Protein AF-R9MD84-F1 (afdb_monomer)

Solvent-accessible surface area (backbone atoms only — not comparable to full-atom values): 9923 Å² total; per-residue (Å²): 126,71,64,67,55,59,48,50,51,51,50,48,53,53,50,53,51,51,53,46,53,48,71,74,56,35,71,58,65,74,71,71,51,97,77,68,51,71,67,58,53,52,51,54,51,50,52,52,51,52,54,47,52,50,52,53,51,50,31,55,54,52,56,69,69,53,50,73,67,57,52,51,48,62,76,37,67,91,47,81,56,63,46,37,44,45,67,67,48,58,75,68,49,83,80,53,94,89,56,54,63,68,54,52,53,65,78,41,41,67,60,62,73,70,53,53,87,51,75,65,59,26,26,52,50,36,26,52,56,43,49,53,55,45,65,77,46,42,84,42,63,70,51,40,47,52,58,48,50,52,54,51,52,50,52,45,54,53,40,51,51,40,51,52,52,51,49,56,54,64,75,74,109

Mean predicted aligned error: 7.82 Å

Structure (mmCIF, N/CA/C/O backbone):
data_AF-R9MD84-F1
#
_entry.id   AF-R9MD84-F1
#
loop_
_atom_site.group_PDB
_atom_site.id
_atom_site.type_symbol
_atom_site.label_atom_id
_atom_site.label_alt_id
_atom_site.label_comp_id
_atom_site.label_asym_id
_atom_site.label_entity_id
_atom_site.label_seq_id
_atom_site.pdbx_PDB_ins_code
_atom_site.Cartn_x
_atom_site.Cartn_y
_atom_site.Cartn_z
_atom_site.occupancy
_atom_site.B_iso_or_equiv
_atom_site.auth_seq_id
_atom_site.auth_comp_id
_atom_site.auth_asym_id
_atom_site.auth_atom_id
_atom_site.pdbx_PDB_model_num
ATOM 1 N N . MET A 1 1 ? 4.714 -20.394 -0.372 1.00 41.47 1 MET A N 1
ATOM 2 C CA . MET A 1 1 ? 3.640 -19.440 -0.750 1.00 41.47 1 MET A CA 1
ATOM 3 C C . MET A 1 1 ? 4.046 -17.953 -0.767 1.00 41.47 1 MET A C 1
ATOM 5 O O . MET A 1 1 ? 3.239 -17.151 -1.209 1.00 41.47 1 MET A O 1
ATOM 9 N N . LYS A 1 2 ? 5.277 -17.561 -0.378 1.00 40.03 2 LYS A N 1
ATOM 10 C CA . LYS A 1 2 ? 5.820 -16.193 -0.585 1.00 40.03 2 LYS A CA 1
ATOM 11 C C . LYS A 1 2 ? 6.049 -15.865 -2.082 1.00 40.03 2 LYS A C 1
ATOM 13 O O . LYS A 1 2 ? 5.811 -14.746 -2.510 1.00 40.03 2 LYS A O 1
ATOM 18 N N . ASN A 1 3 ? 6.360 -16.894 -2.881 1.00 47.91 3 ASN A N 1
ATOM 19 C CA . ASN A 1 3 ? 6.707 -16.785 -4.306 1.00 47.91 3 ASN A CA 1
ATOM 20 C C . ASN A 1 3 ? 5.630 -16.190 -5.224 1.00 47.91 3 ASN A C 1
ATOM 22 O O . ASN A 1 3 ? 5.983 -15.535 -6.195 1.00 47.91 3 ASN A O 1
ATOM 26 N N . TYR A 1 4 ? 4.337 -16.410 -4.963 1.00 49.12 4 TYR A N 1
ATOM 27 C CA . TYR A 1 4 ? 3.297 -15.945 -5.892 1.00 49.12 4 TYR A CA 1
ATOM 28 C C . TYR A 1 4 ? 3.196 -14.407 -5.930 1.00 49.12 4 TYR A C 1
ATOM 30 O O . TYR A 1 4 ? 2.980 -13.829 -6.985 1.00 49.12 4 TYR A O 1
ATOM 38 N N . ARG A 1 5 ? 3.465 -13.731 -4.808 1.00 62.41 5 ARG A N 1
ATOM 39 C CA . ARG A 1 5 ? 3.359 -12.266 -4.678 1.00 62.41 5 ARG A CA 1
ATOM 40 C C . ARG A 1 5 ? 4.610 -11.507 -5.082 1.00 62.41 5 ARG A C 1
ATOM 42 O O . ARG A 1 5 ? 4.504 -10.418 -5.635 1.00 62.41 5 ARG A O 1
ATOM 49 N N . ASP A 1 6 ? 5.782 -12.107 -4.882 1.00 69.69 6 ASP A N 1
ATOM 50 C CA . ASP A 1 6 ? 7.010 -11.594 -5.492 1.00 69.69 6 ASP A CA 1
ATOM 51 C C . ASP A 1 6 ? 6.863 -11.588 -7.020 1.00 69.69 6 ASP A C 1
ATOM 53 O O . ASP A 1 6 ? 7.307 -10.656 -7.682 1.00 69.69 6 ASP A O 1
ATOM 57 N N . ASN A 1 7 ? 6.180 -12.588 -7.585 1.00 81.56 7 ASN A N 1
ATOM 58 C CA . ASN A 1 7 ? 5.887 -12.622 -9.014 1.00 81.56 7 ASN A CA 1
ATOM 59 C C . ASN A 1 7 ? 4.899 -11.529 -9.436 1.00 81.56 7 ASN A C 1
ATOM 61 O O . ASN A 1 7 ? 5.101 -10.940 -10.493 1.00 81.56 7 ASN A O 1
ATOM 65 N N . GLU A 1 8 ? 3.878 -11.214 -8.633 1.00 83.94 8 GLU A N 1
ATOM 66 C CA . GLU A 1 8 ? 2.950 -10.107 -8.918 1.00 83.94 8 GLU A CA 1
ATOM 67 C C . GLU A 1 8 ? 3.673 -8.756 -8.940 1.00 83.94 8 GLU A C 1
ATOM 69 O O . GLU A 1 8 ? 3.523 -8.002 -9.900 1.00 83.94 8 GLU A O 1
ATOM 74 N N . LEU A 1 9 ? 4.519 -8.477 -7.941 1.00 84.31 9 LEU A N 1
ATOM 75 C CA . LEU A 1 9 ? 5.294 -7.235 -7.896 1.00 84.31 9 LEU A CA 1
ATOM 76 C C . LEU A 1 9 ? 6.269 -7.137 -9.077 1.00 84.31 9 LEU A C 1
ATOM 78 O O . LEU A 1 9 ? 6.330 -6.109 -9.747 1.00 84.31 9 LEU A O 1
ATOM 82 N N . LYS A 1 10 ? 6.993 -8.221 -9.385 1.00 86.94 10 LYS A N 1
ATOM 83 C CA . LYS A 1 10 ? 7.886 -8.277 -10.554 1.00 86.94 10 LYS A CA 1
ATOM 84 C C . LYS A 1 10 ? 7.125 -8.061 -11.859 1.00 86.94 10 LYS A C 1
ATOM 86 O O . LYS A 1 10 ? 7.567 -7.274 -12.691 1.00 86.94 10 LYS A O 1
ATOM 91 N N . SER A 1 11 ? 5.977 -8.718 -12.019 1.00 86.81 11 SER A N 1
ATOM 92 C CA . SER A 1 11 ? 5.128 -8.586 -13.209 1.00 86.81 11 SER A CA 1
ATOM 93 C C . SER A 1 11 ? 4.599 -7.162 -13.356 1.00 86.81 11 SER A C 1
ATOM 95 O O . SER A 1 11 ? 4.613 -6.624 -14.459 1.00 86.81 11 SER A O 1
ATOM 97 N N . TYR A 1 12 ? 4.208 -6.521 -12.250 1.00 89.56 12 TYR A N 1
ATOM 98 C CA . TYR A 1 12 ? 3.805 -5.116 -12.233 1.00 89.56 12 TYR A CA 1
ATOM 99 C C . TYR A 1 12 ? 4.939 -4.190 -12.688 1.00 89.56 12 TYR A C 1
ATOM 101 O O . TYR A 1 12 ? 4.728 -3.364 -13.573 1.00 89.56 12 TYR A O 1
ATOM 109 N N . VAL A 1 13 ? 6.148 -4.345 -12.132 1.00 86.19 13 VAL A N 1
ATOM 110 C CA . VAL A 1 13 ? 7.308 -3.516 -12.505 1.00 86.19 13 VAL A CA 1
ATOM 111 C C . VAL A 1 13 ? 7.650 -3.698 -13.987 1.00 86.19 13 VAL A C 1
ATOM 113 O O . VAL A 1 13 ? 7.835 -2.709 -14.690 1.00 86.19 13 VAL A O 1
ATOM 116 N N . ILE A 1 14 ? 7.666 -4.938 -14.490 1.00 87.12 14 ILE A N 1
ATOM 117 C CA . ILE A 1 14 ? 7.896 -5.225 -15.916 1.00 87.12 14 ILE A CA 1
ATOM 118 C C . ILE A 1 14 ? 6.819 -4.563 -16.784 1.00 87.12 14 ILE A C 1
ATOM 120 O O . ILE A 1 14 ? 7.148 -3.879 -17.751 1.00 87.12 14 ILE A O 1
ATOM 124 N N . ALA A 1 15 ? 5.541 -4.718 -16.432 1.00 86.31 15 ALA A N 1
ATOM 125 C CA . ALA A 1 15 ? 4.437 -4.120 -17.178 1.00 86.31 15 ALA A CA 1
ATOM 126 C C . ALA A 1 15 ? 4.514 -2.585 -17.194 1.00 86.31 15 ALA A C 1
ATOM 128 O O . ALA A 1 15 ? 4.308 -1.974 -18.238 1.00 86.31 15 ALA A O 1
ATOM 129 N N . ALA A 1 16 ? 4.858 -1.959 -16.067 1.00 85.31 16 ALA A N 1
ATOM 130 C CA . ALA A 1 16 ? 5.021 -0.511 -15.969 1.00 85.31 16 ALA A CA 1
ATOM 131 C C . ALA A 1 16 ? 6.181 0.004 -16.838 1.00 85.31 16 ALA A C 1
ATOM 133 O O . ALA A 1 16 ? 6.035 1.019 -17.518 1.00 85.31 16 ALA A O 1
ATOM 134 N N . ILE A 1 17 ? 7.301 -0.723 -16.871 1.00 82.06 17 ILE A N 1
ATOM 135 C CA . ILE A 1 17 ? 8.436 -0.421 -17.750 1.00 82.06 17 ILE A CA 1
ATOM 136 C C . ILE A 1 17 ? 8.026 -0.550 -19.227 1.00 82.06 17 ILE A C 1
ATOM 138 O O . ILE A 1 17 ? 8.314 0.339 -20.021 1.00 82.06 17 ILE A O 1
ATOM 142 N N . LEU A 1 18 ? 7.302 -1.608 -19.607 1.00 80.94 18 LEU A N 1
ATOM 143 C CA . LEU A 1 18 ? 6.823 -1.791 -20.985 1.00 80.94 18 LEU A CA 1
ATOM 144 C C . LEU A 1 18 ? 5.837 -0.696 -21.413 1.00 80.94 18 LEU A C 1
ATOM 146 O O . LEU A 1 18 ? 5.972 -0.135 -22.500 1.00 80.94 18 LEU A O 1
ATOM 150 N N . MET A 1 19 ? 4.875 -0.363 -20.549 1.00 80.31 19 MET A N 1
ATOM 151 C CA . MET A 1 19 ? 3.935 0.738 -20.774 1.00 80.31 19 MET A CA 1
ATOM 152 C C . MET A 1 19 ? 4.673 2.052 -21.014 1.00 80.31 19 MET A C 1
ATOM 154 O O . MET A 1 19 ? 4.332 2.786 -21.940 1.00 80.31 19 MET A O 1
ATOM 158 N N . TYR A 1 20 ? 5.720 2.315 -20.230 1.00 74.50 20 TYR A N 1
ATOM 159 C CA . TYR A 1 20 ? 6.576 3.473 -20.423 1.00 74.50 20 TYR A CA 1
ATOM 160 C C . TYR A 1 20 ? 7.179 3.519 -21.835 1.00 74.50 20 TYR A C 1
ATOM 162 O O . TYR A 1 20 ? 6.992 4.517 -22.531 1.00 74.50 20 TYR A O 1
ATOM 170 N N . PHE A 1 21 ? 7.820 2.439 -22.296 1.00 71.06 21 PHE A N 1
ATOM 171 C CA . PHE A 1 21 ? 8.421 2.392 -23.637 1.00 71.06 21 PHE A CA 1
ATOM 172 C C . PHE A 1 21 ? 7.418 2.652 -24.757 1.00 71.06 21 PHE A C 1
ATOM 174 O O . PHE A 1 21 ? 7.724 3.374 -25.706 1.00 71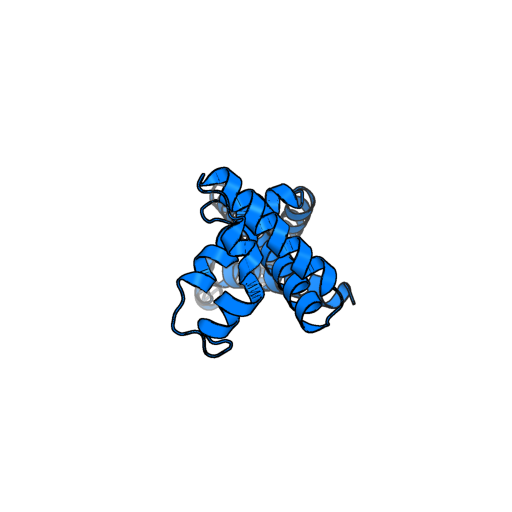.06 21 PHE A O 1
ATOM 181 N N . ILE A 1 22 ? 6.214 2.094 -24.631 1.00 72.25 22 ILE A N 1
ATOM 182 C CA . ILE A 1 22 ? 5.130 2.321 -25.589 1.00 72.25 22 ILE A CA 1
ATOM 183 C C . ILE A 1 22 ? 4.748 3.808 -25.620 1.00 72.25 22 ILE A C 1
ATOM 185 O O . ILE A 1 22 ? 4.537 4.360 -26.699 1.00 72.25 22 ILE A O 1
ATOM 189 N N . THR A 1 23 ? 4.681 4.468 -24.459 1.00 69.25 23 THR A N 1
ATOM 190 C CA . THR A 1 23 ? 4.271 5.878 -24.361 1.00 69.25 23 THR A CA 1
ATOM 191 C C . THR A 1 23 ? 5.333 6.892 -24.789 1.00 69.25 23 THR A C 1
ATOM 193 O O . THR A 1 23 ? 4.958 7.942 -25.302 1.00 69.25 23 THR A O 1
ATOM 196 N N . THR A 1 24 ? 6.630 6.621 -24.604 1.00 66.94 24 THR A N 1
ATOM 197 C CA . THR A 1 24 ? 7.700 7.582 -24.939 1.00 66.94 24 THR A CA 1
ATOM 198 C C . THR A 1 24 ? 8.185 7.489 -26.370 1.00 66.94 24 THR A C 1
ATOM 200 O O . THR A 1 24 ? 8.337 8.516 -27.025 1.00 66.94 24 THR A O 1
ATOM 203 N N . ASN A 1 25 ? 8.409 6.278 -26.874 1.00 60.97 25 ASN A N 1
ATOM 204 C CA . ASN A 1 25 ? 8.899 6.094 -28.239 1.00 60.97 25 ASN A CA 1
ATOM 205 C C . ASN A 1 25 ? 7.758 6.036 -29.262 1.00 60.97 25 ASN A C 1
ATOM 207 O O . ASN A 1 25 ? 7.995 6.235 -30.453 1.00 60.97 25 ASN A O 1
ATOM 211 N N . GLY A 1 26 ? 6.525 5.790 -28.799 1.00 53.81 26 GLY A N 1
ATOM 212 C CA . GLY A 1 26 ? 5.372 5.526 -29.646 1.00 53.81 26 GLY A CA 1
ATOM 213 C C . GLY A 1 26 ? 5.554 4.238 -30.453 1.00 53.81 26 GLY A C 1
ATOM 214 O O . GLY A 1 26 ? 6.614 3.952 -31.005 1.00 53.81 26 GLY A O 1
ATOM 215 N N . ILE A 1 27 ? 4.486 3.463 -30.625 1.00 53.41 27 ILE A N 1
ATOM 216 C CA . ILE A 1 27 ? 4.491 2.372 -31.618 1.00 53.41 27 ILE A CA 1
ATOM 217 C C . ILE A 1 27 ? 4.812 2.942 -33.023 1.00 53.41 27 ILE A C 1
ATOM 219 O O . ILE A 1 27 ? 5.459 2.297 -33.844 1.00 53.41 27 ILE A O 1
ATOM 223 N N . SER A 1 28 ? 4.453 4.208 -33.262 1.00 52.09 28 SER A N 1
ATOM 224 C CA . SER A 1 28 ? 4.727 4.967 -34.484 1.00 52.09 28 SER A CA 1
ATOM 225 C C . SER A 1 28 ? 6.204 5.289 -34.737 1.00 52.09 28 SER A C 1
ATOM 227 O O . SER A 1 28 ? 6.582 5.397 -35.896 1.00 52.09 28 SER A O 1
ATOM 229 N N . GLY A 1 29 ? 7.057 5.430 -33.712 1.00 54.78 29 GLY A N 1
ATOM 230 C CA . GLY A 1 29 ? 8.493 5.699 -33.906 1.00 54.78 29 GLY A CA 1
ATOM 231 C C . GLY A 1 29 ? 9.266 4.495 -34.459 1.00 54.78 29 GLY A C 1
ATOM 232 O O . GLY A 1 29 ? 10.302 4.661 -35.105 1.00 54.78 29 GLY A O 1
ATOM 233 N N . ILE A 1 30 ? 8.726 3.292 -34.236 1.00 54.69 30 ILE A N 1
ATOM 234 C CA . ILE A 1 30 ? 9.234 2.018 -34.757 1.00 54.69 30 ILE A CA 1
ATOM 235 C C . ILE A 1 30 ? 8.641 1.714 -36.143 1.00 54.69 30 ILE A C 1
ATOM 237 O O . ILE A 1 30 ? 9.333 1.156 -36.987 1.00 54.69 30 ILE A O 1
ATOM 241 N N . LEU A 1 31 ? 7.376 2.083 -36.388 1.00 54.34 31 LEU A N 1
ATOM 242 C CA . LEU A 1 31 ? 6.653 1.740 -37.621 1.00 54.34 31 LEU A CA 1
ATOM 243 C C . LEU A 1 31 ? 6.773 2.773 -38.759 1.00 54.34 31 LEU A C 1
ATOM 245 O O . LEU A 1 31 ? 6.602 2.389 -39.908 1.00 54.34 31 LEU A O 1
ATOM 249 N N . ASN A 1 32 ? 7.074 4.048 -38.476 1.00 54.72 32 ASN A N 1
ATOM 250 C CA . ASN A 1 32 ? 7.085 5.132 -39.481 1.00 54.72 32 ASN A CA 1
ATOM 251 C C . ASN A 1 32 ? 8.490 5.539 -39.959 1.00 54.72 32 ASN A C 1
ATOM 253 O O . ASN A 1 32 ? 8.725 6.705 -40.280 1.00 54.72 32 ASN A O 1
ATOM 257 N N . LYS A 1 33 ? 9.457 4.623 -39.970 1.00 57.72 33 LYS A N 1
ATOM 258 C CA . LYS A 1 33 ? 10.753 4.878 -40.608 1.00 57.72 33 LYS A CA 1
ATOM 259 C C . LYS A 1 33 ? 10.840 3.985 -41.839 1.00 57.72 33 LYS A C 1
ATOM 261 O O . LYS A 1 33 ? 11.151 2.803 -41.724 1.00 57.72 33 LYS A O 1
ATOM 266 N N . ASP A 1 34 ? 10.588 4.578 -42.998 1.00 59.41 34 ASP A N 1
ATOM 267 C CA . ASP A 1 34 ? 10.612 3.889 -44.293 1.00 59.41 34 ASP A CA 1
ATOM 268 C C . ASP A 1 34 ? 12.010 3.335 -44.671 1.00 59.41 34 ASP A C 1
ATOM 270 O O . ASP A 1 34 ? 12.110 2.542 -45.598 1.00 59.41 34 ASP A O 1
ATOM 274 N N . ASP A 1 35 ? 13.069 3.658 -43.905 1.00 59.44 35 ASP A N 1
ATOM 275 C CA . ASP A 1 35 ? 14.462 3.224 -44.124 1.00 59.44 35 ASP A CA 1
ATOM 276 C C . ASP A 1 35 ? 15.206 2.829 -42.818 1.00 59.44 35 ASP A C 1
ATOM 278 O O . ASP A 1 35 ? 16.322 3.286 -42.544 1.00 59.44 35 ASP A O 1
ATOM 282 N N . ILE A 1 36 ? 14.627 1.989 -41.944 1.00 61.53 36 ILE A N 1
ATOM 283 C CA . ILE A 1 36 ? 15.414 1.442 -40.815 1.00 61.53 36 ILE A CA 1
ATOM 284 C C . ILE A 1 36 ? 16.355 0.344 -41.320 1.00 61.53 36 ILE A C 1
ATOM 286 O O . ILE A 1 36 ? 15.917 -0.746 -41.690 1.00 61.53 36 ILE A O 1
ATOM 290 N N . SER A 1 37 ? 17.670 0.575 -41.246 1.00 75.25 37 SER A N 1
ATOM 291 C CA . SER A 1 37 ? 18.630 -0.525 -41.355 1.00 75.25 37 SER A CA 1
ATOM 292 C C . SER A 1 37 ? 18.389 -1.515 -40.209 1.00 75.25 37 SER A C 1
ATOM 294 O O . SER A 1 37 ? 18.274 -1.116 -39.051 1.00 75.25 37 SER A O 1
ATOM 296 N N . ILE A 1 38 ? 18.335 -2.819 -40.502 1.00 76.31 38 ILE A N 1
ATOM 297 C CA . ILE A 1 38 ? 18.126 -3.883 -39.495 1.00 76.31 38 ILE A CA 1
ATOM 298 C C . ILE A 1 38 ? 19.061 -3.699 -38.286 1.00 76.31 38 ILE A C 1
ATOM 300 O O . ILE A 1 38 ? 18.677 -3.937 -37.144 1.00 76.31 38 ILE A O 1
ATOM 304 N N . LEU A 1 39 ? 20.277 -3.211 -38.536 1.00 76.06 39 LEU A N 1
ATOM 305 C CA . LEU A 1 39 ? 21.271 -2.901 -37.518 1.00 76.06 39 LEU A CA 1
ATOM 306 C C . LEU A 1 39 ? 20.826 -1.773 -36.570 1.00 76.06 39 LEU A C 1
ATOM 308 O O . LEU A 1 39 ? 20.954 -1.931 -35.359 1.00 76.06 39 LEU A O 1
ATOM 312 N N . GLN A 1 40 ? 20.256 -0.678 -37.082 1.00 74.94 40 GLN A N 1
ATOM 313 C CA . GLN A 1 40 ? 19.723 0.403 -36.245 1.00 74.94 40 GLN A CA 1
ATOM 314 C C . GLN A 1 40 ? 18.543 -0.076 -35.392 1.00 74.94 40 GLN A C 1
ATOM 316 O O . GLN A 1 40 ? 18.477 0.245 -34.210 1.00 74.94 40 GLN A O 1
ATOM 321 N N . PHE A 1 41 ? 17.657 -0.902 -35.956 1.00 73.50 41 PHE A N 1
ATOM 322 C CA . PHE A 1 41 ? 16.556 -1.501 -35.197 1.00 73.50 41 PHE A CA 1
ATOM 323 C C . PHE A 1 41 ? 17.061 -2.370 -34.034 1.00 73.50 41 PHE A C 1
ATOM 325 O O . PHE A 1 41 ? 16.563 -2.267 -32.913 1.00 73.50 41 PHE A O 1
ATOM 332 N N . VAL A 1 42 ? 18.075 -3.208 -34.279 1.00 76.69 42 VAL A N 1
ATOM 333 C CA . VAL A 1 42 ? 18.686 -4.052 -33.240 1.00 76.69 42 VAL A CA 1
ATOM 334 C C . VAL A 1 42 ? 19.346 -3.204 -32.150 1.00 76.69 42 VAL A C 1
ATOM 336 O O . VAL A 1 42 ? 19.195 -3.518 -30.970 1.00 76.69 42 VAL A O 1
ATOM 339 N N . ILE A 1 43 ? 20.039 -2.121 -32.514 1.00 77.12 43 ILE A N 1
ATOM 340 C CA . ILE A 1 43 ? 20.640 -1.189 -31.546 1.00 77.12 43 ILE A CA 1
ATOM 341 C C . ILE A 1 43 ? 19.561 -0.527 -30.684 1.00 77.12 43 ILE A C 1
ATOM 343 O O . ILE A 1 43 ? 19.690 -0.502 -29.459 1.00 77.12 43 ILE A O 1
ATOM 347 N N . ASP A 1 44 ? 18.484 -0.039 -31.298 1.00 75.06 44 ASP A N 1
ATOM 348 C CA . ASP A 1 44 ? 17.378 0.598 -30.581 1.00 75.06 44 ASP A CA 1
ATOM 349 C C . ASP A 1 44 ? 16.722 -0.393 -29.598 1.00 75.06 44 ASP A C 1
ATOM 351 O O . ASP A 1 44 ? 16.476 -0.055 -28.437 1.00 75.06 44 ASP A O 1
ATOM 355 N N . LEU A 1 45 ? 16.529 -1.652 -30.011 1.00 75.75 45 LEU A N 1
ATOM 356 C CA . LEU A 1 45 ? 16.000 -2.716 -29.154 1.00 75.75 45 LEU A CA 1
ATOM 357 C C . LEU A 1 45 ? 16.934 -3.045 -27.976 1.00 75.75 45 LEU A C 1
ATOM 359 O O . LEU A 1 45 ? 16.467 -3.221 -26.848 1.00 75.75 45 LEU A O 1
ATOM 363 N N . LEU A 1 46 ? 18.248 -3.108 -28.211 1.00 78.25 46 LEU A N 1
ATOM 364 C CA . LEU A 1 46 ? 19.238 -3.340 -27.155 1.00 78.25 46 LEU A CA 1
ATOM 365 C C . LEU A 1 46 ? 19.260 -2.190 -26.145 1.00 78.25 46 LEU A C 1
ATOM 367 O O . LEU A 1 46 ? 19.281 -2.442 -24.941 1.00 78.25 46 LEU A O 1
ATOM 371 N N . ASN A 1 47 ? 19.188 -0.942 -26.609 1.00 77.44 47 ASN A N 1
ATOM 372 C CA . ASN A 1 47 ? 19.128 0.229 -25.734 1.00 77.44 47 ASN A CA 1
ATOM 373 C C . ASN A 1 47 ? 17.882 0.198 -24.842 1.00 77.44 47 ASN A C 1
ATOM 375 O O . ASN A 1 47 ? 17.982 0.397 -23.630 1.00 77.44 47 ASN A O 1
ATOM 379 N N . VAL A 1 48 ? 16.721 -0.132 -25.416 1.00 77.12 48 VAL A N 1
ATOM 380 C CA . VAL A 1 48 ? 15.473 -0.331 -24.664 1.00 77.12 48 VAL A CA 1
ATOM 381 C C . VAL A 1 48 ? 15.639 -1.419 -23.603 1.00 77.12 48 VAL A C 1
ATOM 383 O O . VAL A 1 48 ? 15.282 -1.205 -22.443 1.00 77.12 48 VAL A O 1
ATOM 386 N N . ALA A 1 49 ? 16.214 -2.569 -23.961 1.00 81.19 49 ALA A N 1
ATOM 387 C CA . ALA A 1 49 ? 16.421 -3.676 -23.032 1.00 81.19 49 ALA A CA 1
ATOM 388 C C . ALA A 1 49 ? 17.365 -3.300 -21.876 1.00 81.19 49 ALA A C 1
ATOM 390 O O . ALA A 1 49 ? 17.062 -3.586 -20.714 1.00 81.19 49 ALA A O 1
ATOM 391 N N . ILE A 1 50 ? 18.471 -2.609 -22.171 1.00 83.69 50 ILE A N 1
ATOM 392 C CA . ILE A 1 50 ? 19.436 -2.152 -21.164 1.00 83.69 50 ILE A CA 1
ATOM 393 C C . ILE A 1 50 ? 18.755 -1.184 -20.196 1.00 83.69 50 ILE A C 1
ATOM 395 O O . ILE A 1 50 ? 18.741 -1.452 -18.995 1.00 83.69 50 ILE A O 1
ATOM 399 N N . ILE A 1 51 ? 18.106 -0.130 -20.704 1.00 80.50 51 ILE A N 1
ATOM 400 C CA . ILE A 1 51 ? 17.408 0.865 -19.874 1.00 80.50 51 ILE A CA 1
ATOM 401 C C . ILE A 1 51 ? 16.323 0.191 -19.020 1.00 80.50 51 ILE A C 1
ATOM 403 O O . ILE A 1 51 ? 16.246 0.437 -17.815 1.00 80.50 51 ILE A O 1
ATOM 407 N N . SER A 1 52 ? 15.534 -0.717 -19.608 1.00 79.94 52 SER A N 1
ATOM 408 C CA . SER A 1 52 ? 14.515 -1.502 -18.892 1.00 79.94 52 SER A CA 1
ATOM 409 C C . SER A 1 52 ? 15.112 -2.264 -17.713 1.00 79.94 52 SER A C 1
ATOM 411 O O . SER A 1 52 ? 14.602 -2.206 -16.594 1.00 79.94 52 SER A O 1
ATOM 413 N N . SER A 1 53 ? 16.203 -2.990 -17.964 1.00 84.62 53 SER A N 1
ATOM 414 C CA . SER A 1 53 ? 16.855 -3.826 -16.959 1.00 84.62 53 SER A CA 1
ATOM 415 C C . SER A 1 53 ? 17.465 -2.995 -15.829 1.00 84.62 53 SER A C 1
ATOM 417 O O . SER A 1 53 ? 17.367 -3.382 -14.663 1.00 84.62 53 SER A O 1
ATOM 419 N N . SER A 1 54 ? 18.021 -1.822 -16.152 1.00 84.81 54 SER A N 1
ATOM 420 C CA . SER A 1 54 ? 18.556 -0.886 -15.168 1.00 84.81 54 SER A CA 1
ATOM 421 C C . SER A 1 54 ? 17.449 -0.328 -14.278 1.00 84.81 54 SER A C 1
ATOM 423 O O . SER A 1 54 ? 17.565 -0.426 -13.058 1.00 84.81 54 SER A O 1
ATOM 425 N N . ILE A 1 55 ? 16.348 0.173 -14.855 1.00 84.62 55 ILE A N 1
ATOM 426 C CA . ILE A 1 55 ? 15.196 0.674 -14.084 1.00 84.62 55 ILE A CA 1
ATOM 427 C C . ILE A 1 55 ? 14.665 -0.421 -13.160 1.00 84.62 55 ILE A C 1
ATOM 429 O O . ILE A 1 55 ? 14.460 -0.180 -11.972 1.00 84.62 55 ILE A O 1
ATOM 433 N N . TYR A 1 56 ? 14.488 -1.636 -13.683 1.00 88.12 56 TYR A N 1
ATOM 434 C CA . TYR A 1 56 ? 14.042 -2.778 -12.893 1.00 88.12 56 TYR A CA 1
ATOM 435 C C . TYR A 1 56 ? 14.969 -3.022 -11.692 1.00 88.12 56 TYR A C 1
ATOM 437 O O . TYR A 1 56 ? 14.500 -3.061 -10.555 1.00 88.12 56 TYR A O 1
ATOM 445 N N . ALA A 1 57 ? 16.284 -3.127 -11.910 1.00 88.81 57 ALA A N 1
ATOM 446 C CA . ALA A 1 57 ? 17.248 -3.348 -10.833 1.00 88.81 57 ALA A CA 1
ATOM 447 C C . ALA A 1 57 ? 17.211 -2.225 -9.781 1.00 88.81 57 ALA A C 1
ATOM 449 O O . ALA A 1 57 ? 17.156 -2.506 -8.582 1.00 88.81 57 ALA A O 1
ATOM 450 N N . PHE A 1 58 ? 17.168 -0.963 -10.217 1.00 88.69 58 PHE A N 1
ATOM 451 C CA . PHE A 1 58 ? 17.089 0.189 -9.319 1.00 88.69 58 PHE A CA 1
ATOM 452 C C . PHE A 1 58 ? 15.822 0.187 -8.467 1.00 88.69 58 PHE A C 1
ATOM 454 O O . PHE A 1 58 ? 15.899 0.447 -7.267 1.00 88.69 58 PHE A O 1
ATOM 461 N N . VAL A 1 59 ? 14.665 -0.141 -9.047 1.00 88.31 59 VAL A N 1
ATOM 462 C CA . VAL A 1 59 ? 13.392 -0.200 -8.313 1.00 88.31 59 VAL A CA 1
ATOM 463 C C . VAL A 1 59 ? 13.467 -1.201 -7.159 1.00 88.31 59 VAL A C 1
ATOM 465 O O . VAL A 1 59 ? 13.051 -0.860 -6.053 1.00 88.31 59 VAL A O 1
ATOM 468 N N . PHE A 1 60 ? 14.044 -2.388 -7.375 1.00 86.06 60 PHE A N 1
ATOM 469 C CA . PHE A 1 60 ? 14.185 -3.408 -6.326 1.00 86.06 60 PHE A CA 1
ATOM 470 C C . PHE A 1 60 ? 15.225 -3.048 -5.261 1.00 86.06 60 PHE A C 1
ATOM 472 O O . PHE A 1 60 ? 15.013 -3.324 -4.076 1.00 86.06 60 PHE A O 1
ATOM 479 N N . VAL A 1 61 ? 16.333 -2.417 -5.656 1.00 89.00 61 VAL A N 1
ATOM 480 C CA . VAL A 1 61 ? 17.334 -1.919 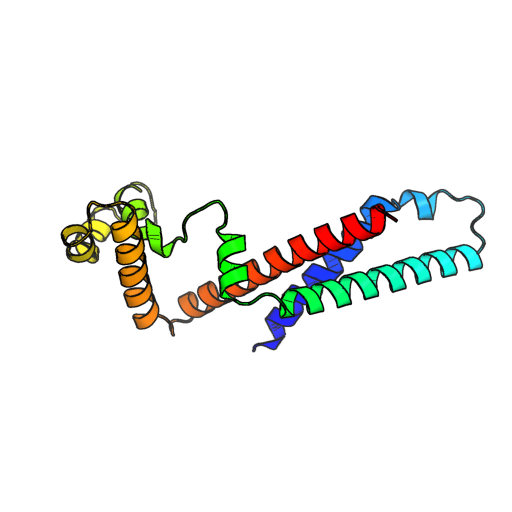-4.702 1.00 89.00 61 VAL A CA 1
ATOM 481 C C . VAL A 1 61 ? 16.713 -0.848 -3.809 1.00 89.00 61 VAL A C 1
ATOM 483 O O . VAL A 1 61 ? 16.795 -0.958 -2.588 1.00 89.00 61 VAL A O 1
ATOM 486 N N . LEU A 1 62 ? 16.031 0.140 -4.394 1.00 86.62 62 LEU A N 1
ATOM 487 C CA . LEU A 1 62 ? 15.347 1.187 -3.637 1.00 86.62 62 LEU A CA 1
ATOM 488 C C . LEU A 1 62 ? 14.252 0.608 -2.737 1.00 86.62 62 LEU A C 1
ATOM 490 O O . LEU A 1 62 ? 14.195 0.952 -1.560 1.00 86.62 62 LEU A O 1
ATOM 494 N N . ASP A 1 63 ? 13.434 -0.321 -3.242 1.00 85.06 63 ASP A N 1
ATOM 495 C CA . ASP A 1 63 ? 12.399 -0.983 -2.440 1.00 85.06 63 ASP A CA 1
ATOM 496 C C . ASP A 1 63 ? 12.968 -1.667 -1.184 1.00 85.06 63 ASP A C 1
ATOM 498 O O . ASP A 1 63 ? 12.358 -1.612 -0.113 1.00 85.06 63 ASP A O 1
ATOM 502 N N . SER A 1 64 ? 14.171 -2.237 -1.300 1.00 85.12 64 SER A N 1
ATOM 503 C CA . SER A 1 64 ? 14.888 -2.891 -0.199 1.00 85.12 64 SER A CA 1
ATOM 504 C C . SER A 1 64 ? 15.476 -1.905 0.818 1.00 85.12 64 SER A C 1
ATOM 506 O O . SER A 1 64 ? 15.644 -2.261 1.983 1.00 85.12 64 SER A O 1
ATOM 508 N N . VAL A 1 65 ? 15.781 -0.670 0.405 1.00 88.25 65 VAL A N 1
ATOM 509 C CA . VAL A 1 65 ? 16.280 0.395 1.295 1.00 88.25 65 VAL A CA 1
ATOM 510 C C . VAL A 1 65 ? 15.164 0.927 2.198 1.00 88.25 65 VAL A C 1
ATOM 512 O O . VAL A 1 65 ? 15.413 1.308 3.343 1.00 88.25 65 VAL A O 1
ATOM 515 N N . TYR A 1 66 ? 13.918 0.941 1.720 1.00 85.88 66 TYR A N 1
ATOM 516 C CA . TYR A 1 66 ? 12.801 1.454 2.505 1.00 85.88 66 TYR A CA 1
ATOM 517 C C . TYR A 1 66 ? 12.377 0.486 3.618 1.00 85.88 66 TYR A C 1
ATOM 519 O O . TYR A 1 66 ? 11.810 -0.583 3.378 1.00 85.88 66 TYR A O 1
ATOM 527 N N . GLY A 1 67 ? 12.555 0.913 4.871 1.00 88.31 67 GLY A N 1
ATOM 528 C CA . GLY A 1 67 ? 12.002 0.218 6.033 1.00 88.31 67 GLY A CA 1
ATOM 529 C C . GLY A 1 67 ? 10.467 0.171 6.017 1.00 88.31 67 GLY A C 1
ATOM 530 O O . GLY A 1 67 ? 9.802 1.058 5.479 1.00 88.31 67 GLY A O 1
ATOM 531 N N . SER A 1 68 ? 9.882 -0.850 6.653 1.00 87.06 68 SER A N 1
ATOM 532 C CA . SER A 1 68 ? 8.421 -1.058 6.651 1.00 87.06 68 SER A CA 1
ATOM 533 C C . SER A 1 68 ? 7.624 0.129 7.208 1.00 87.06 68 SER A C 1
ATOM 535 O O . SER A 1 68 ? 6.554 0.430 6.677 1.00 87.06 68 SER A O 1
ATOM 537 N N . ASP A 1 69 ? 8.142 0.818 8.228 1.00 89.19 69 ASP A N 1
ATOM 538 C CA . ASP A 1 69 ? 7.488 1.993 8.821 1.00 89.19 69 ASP A CA 1
ATOM 539 C C . ASP A 1 69 ? 7.522 3.213 7.901 1.00 89.19 69 ASP A C 1
ATOM 541 O O . ASP A 1 69 ? 6.539 3.953 7.809 1.00 89.19 69 ASP A O 1
ATOM 545 N N . LEU A 1 70 ? 8.623 3.398 7.168 1.00 90.69 70 LEU A N 1
ATOM 546 C CA . LEU A 1 70 ? 8.737 4.461 6.177 1.00 90.69 70 LEU A CA 1
ATOM 547 C C . LEU A 1 70 ? 7.763 4.204 5.025 1.00 90.69 70 LEU A C 1
ATOM 549 O O . LEU A 1 70 ? 7.003 5.099 4.663 1.00 90.69 70 LEU A O 1
ATOM 553 N N . LYS A 1 71 ? 7.697 2.964 4.517 1.00 91.69 71 LYS A N 1
ATOM 554 C CA . LYS A 1 71 ? 6.714 2.583 3.490 1.00 91.69 71 LYS A CA 1
ATOM 555 C C . LYS A 1 71 ? 5.277 2.844 3.955 1.00 91.69 71 LYS A C 1
ATOM 557 O O . LYS A 1 71 ? 4.472 3.375 3.195 1.00 91.69 71 LYS A O 1
ATOM 562 N N . ARG A 1 72 ? 4.949 2.495 5.207 1.00 90.88 72 ARG A N 1
ATOM 563 C CA . ARG A 1 72 ? 3.619 2.747 5.790 1.00 90.88 72 ARG A CA 1
ATOM 564 C C . ARG A 1 72 ? 3.322 4.244 5.881 1.00 90.88 72 ARG A C 1
ATOM 566 O O . ARG A 1 72 ? 2.250 4.667 5.464 1.00 90.88 72 ARG A O 1
ATOM 573 N N . THR A 1 73 ? 4.280 5.033 6.362 1.00 90.75 73 THR A N 1
ATOM 574 C CA . THR A 1 73 ? 4.158 6.496 6.453 1.00 90.75 73 THR A CA 1
ATOM 575 C C . THR A 1 73 ? 3.931 7.131 5.082 1.00 90.75 73 THR A C 1
ATOM 577 O O . THR A 1 73 ? 3.093 8.014 4.961 1.00 90.75 73 THR A O 1
ATOM 580 N N . LEU A 1 74 ? 4.623 6.660 4.038 1.00 92.00 74 LEU A N 1
ATOM 581 C CA . LEU A 1 74 ? 4.442 7.165 2.674 1.00 92.00 74 LEU A CA 1
ATOM 582 C C . LEU A 1 74 ? 3.053 6.850 2.105 1.00 92.00 74 LEU A C 1
ATOM 584 O O . LEU A 1 74 ? 2.432 7.730 1.514 1.00 92.00 74 LEU A O 1
ATOM 588 N N . VAL A 1 75 ? 2.545 5.628 2.303 1.00 93.50 75 VAL A N 1
ATOM 589 C CA . VAL A 1 75 ? 1.191 5.250 1.849 1.00 93.50 75 VAL A CA 1
ATOM 590 C C . VAL A 1 75 ? 0.117 6.110 2.515 1.00 93.50 75 VAL A C 1
ATOM 592 O O . VAL A 1 75 ? -0.856 6.493 1.873 1.00 93.50 75 VAL A O 1
ATOM 595 N N . PHE A 1 76 ? 0.307 6.444 3.790 1.00 93.62 76 PHE A N 1
ATOM 596 C CA . PHE A 1 76 ? -0.635 7.229 4.586 1.00 93.62 76 PHE A CA 1
ATOM 597 C C . PHE A 1 76 ? -0.185 8.685 4.784 1.00 93.62 76 PHE A C 1
ATOM 599 O O . PHE A 1 76 ? -0.567 9.330 5.754 1.00 93.62 76 PHE A O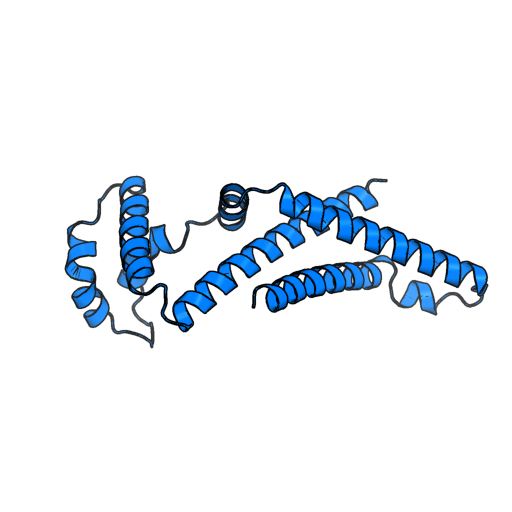 1
ATOM 606 N N . LEU A 1 77 ? 0.609 9.240 3.862 1.00 92.12 77 LEU A N 1
ATOM 607 C CA . LEU A 1 77 ? 1.189 10.579 4.026 1.00 92.12 77 LEU A CA 1
ATOM 608 C C . LEU A 1 77 ? 0.124 11.680 4.181 1.00 92.12 77 LEU A C 1
ATOM 610 O O . LEU A 1 77 ? 0.319 12.636 4.929 1.00 92.12 77 LEU A O 1
ATOM 614 N N . PHE A 1 78 ? -1.007 11.537 3.487 1.00 89.75 78 PHE A N 1
ATOM 615 C CA . PHE A 1 78 ? -2.086 12.532 3.456 1.00 89.75 78 PHE A CA 1
ATOM 616 C C . PHE A 1 78 ? -3.377 12.070 4.142 1.00 89.75 78 PHE A C 1
ATOM 618 O O . PHE A 1 78 ? -4.380 12.782 4.115 1.00 89.75 78 PHE A O 1
ATOM 625 N N . THR A 1 79 ? -3.386 10.878 4.739 1.00 91.38 79 THR A N 1
ATOM 626 C CA . THR A 1 79 ? -4.600 10.255 5.283 1.00 91.38 79 THR A CA 1
ATOM 627 C C . THR A 1 79 ? -4.279 9.435 6.518 1.00 91.38 79 THR A C 1
ATOM 629 O O . THR A 1 79 ? -3.230 8.811 6.581 1.00 91.38 79 THR A O 1
ATOM 632 N N . ASP A 1 80 ? -5.209 9.348 7.461 1.00 92.19 80 ASP A N 1
ATOM 633 C CA . ASP A 1 80 ? -5.029 8.498 8.637 1.00 92.19 80 ASP A CA 1
ATOM 634 C C . ASP A 1 80 ? -5.123 7.005 8.293 1.00 92.19 80 ASP A C 1
ATOM 636 O O . ASP A 1 80 ? -5.863 6.601 7.393 1.00 92.19 80 ASP A O 1
ATOM 640 N N . GLU A 1 81 ? -4.410 6.168 9.050 1.00 92.62 81 GLU A N 1
ATOM 641 C CA . GLU A 1 81 ? -4.538 4.716 8.915 1.00 92.62 81 GLU A CA 1
ATOM 642 C C . GLU A 1 81 ? -5.976 4.281 9.262 1.00 92.62 81 GLU A C 1
ATOM 644 O O . GLU A 1 81 ? -6.550 4.789 10.232 1.00 9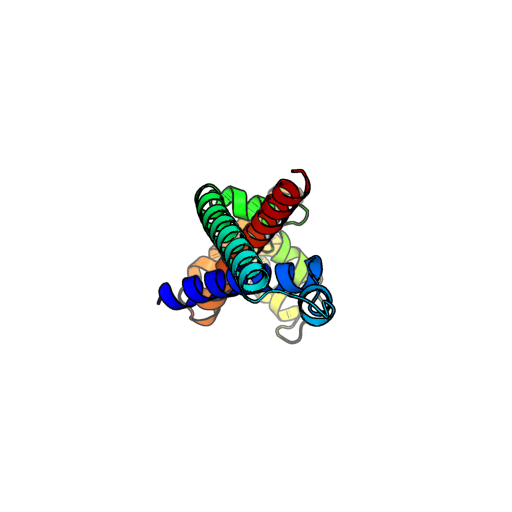2.62 81 GLU A O 1
ATOM 649 N N . PRO A 1 82 ? -6.566 3.297 8.554 1.00 91.75 82 PRO A N 1
ATOM 650 C CA . PRO A 1 82 ? -7.921 2.833 8.846 1.00 91.75 82 PRO A CA 1
ATOM 651 C C . PRO A 1 82 ? -8.111 2.430 10.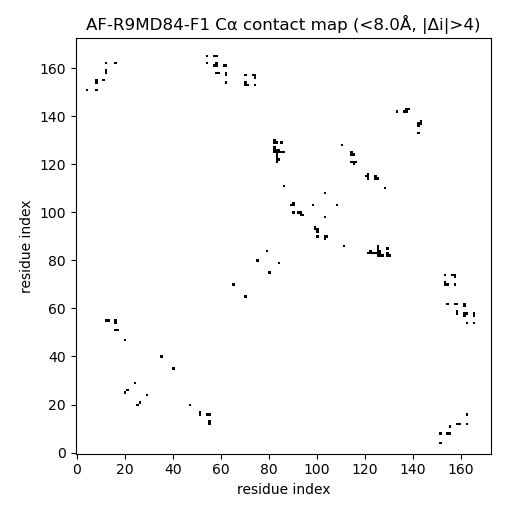312 1.00 91.75 82 PRO A C 1
ATOM 653 O O . PRO A 1 82 ? -9.114 2.789 10.919 1.00 91.75 82 PRO A O 1
ATOM 656 N N . GLY A 1 83 ? -7.117 1.778 10.927 1.00 93.88 83 GLY A N 1
ATOM 657 C CA . GLY A 1 83 ? -7.162 1.417 12.348 1.00 93.88 83 GLY A CA 1
ATOM 658 C C . GLY A 1 83 ? -7.311 2.620 13.289 1.00 93.88 83 GLY A C 1
ATOM 659 O O . GLY A 1 83 ? -7.942 2.503 14.332 1.00 93.88 83 GLY A O 1
ATOM 660 N N . GLN A 1 84 ? -6.814 3.799 12.906 1.00 95.62 84 GLN A N 1
ATOM 661 C CA . GLN A 1 84 ? -6.900 5.025 13.707 1.00 95.62 84 GLN A CA 1
ATOM 662 C C . GLN A 1 84 ? -8.267 5.714 13.637 1.00 95.62 84 GLN A C 1
ATOM 664 O O . GLN A 1 84 ? -8.505 6.638 14.409 1.00 95.62 84 GLN A O 1
ATOM 669 N N . THR A 1 85 ? -9.137 5.319 12.703 1.00 95.38 85 THR A N 1
ATOM 670 C CA . THR A 1 85 ? -10.404 6.021 12.420 1.00 95.38 85 THR A CA 1
ATOM 671 C C . THR A 1 85 ? -11.600 5.090 12.223 1.00 95.38 85 THR A C 1
ATOM 673 O O . THR A 1 85 ? -12.718 5.567 12.012 1.00 95.38 85 THR A O 1
ATOM 676 N N . ILE A 1 86 ? -11.398 3.767 12.270 1.00 93.69 86 ILE A N 1
ATOM 677 C CA . ILE A 1 86 ? -12.423 2.778 11.925 1.00 93.69 86 ILE A CA 1
ATOM 678 C C . ILE A 1 86 ? -13.663 2.914 12.803 1.00 93.69 86 ILE A C 1
ATOM 680 O O . ILE A 1 86 ? -14.766 2.923 12.269 1.00 93.69 86 ILE A O 1
ATOM 684 N N . PHE A 1 87 ? -13.508 3.095 14.116 1.00 94.44 87 PHE A N 1
ATOM 685 C CA . PHE A 1 87 ? -14.632 3.154 15.051 1.00 94.44 87 PHE A CA 1
ATOM 686 C C . PHE A 1 87 ? -15.453 4.439 14.883 1.00 94.44 87 PHE A C 1
ATOM 688 O O . PHE A 1 87 ? -16.682 4.384 14.837 1.00 94.44 87 PHE A O 1
ATOM 695 N N . ASP A 1 88 ? -14.794 5.584 14.687 1.00 92.94 88 ASP A N 1
ATOM 696 C CA . ASP A 1 88 ? -15.468 6.833 14.314 1.00 92.94 88 ASP A CA 1
ATOM 697 C C . ASP A 1 88 ? -16.206 6.695 12.970 1.00 92.94 88 ASP A C 1
ATOM 699 O O . ASP A 1 88 ? -17.313 7.214 12.801 1.00 92.94 88 ASP A O 1
ATOM 703 N N . SER A 1 89 ? -15.599 5.992 12.010 1.00 92.06 89 SER A N 1
ATOM 704 C CA . SER A 1 89 ? -16.145 5.814 10.662 1.00 92.06 89 SER A CA 1
ATOM 705 C C . SER A 1 89 ? -17.371 4.902 10.659 1.00 92.06 89 SER A C 1
ATOM 707 O O . SER A 1 89 ? -18.405 5.277 10.106 1.00 92.06 89 SER A O 1
ATOM 709 N N . ILE A 1 90 ? -17.299 3.733 11.307 1.00 91.69 90 ILE A N 1
ATOM 710 C CA . ILE A 1 90 ? -18.418 2.777 11.366 1.00 91.69 90 ILE A CA 1
ATOM 711 C C . ILE A 1 90 ? -19.585 3.316 12.193 1.00 91.69 90 ILE A C 1
ATOM 713 O O . ILE A 1 90 ? -20.727 3.073 11.831 1.00 91.69 90 ILE A O 1
ATOM 717 N N . LYS A 1 91 ? -19.326 4.110 13.241 1.00 89.00 91 LYS A N 1
ATOM 718 C CA . LYS A 1 91 ? -20.387 4.736 14.045 1.00 89.00 91 LYS A CA 1
ATOM 719 C C . LYS A 1 91 ? -21.197 5.759 13.243 1.00 89.00 91 LYS A C 1
ATOM 721 O O . LYS A 1 91 ? -22.391 5.928 13.468 1.00 89.00 91 LYS A O 1
ATOM 726 N N . LYS A 1 92 ? -20.555 6.465 12.306 1.00 86.81 92 LYS A N 1
ATOM 727 C CA . LYS A 1 92 ? -21.212 7.464 11.444 1.00 86.81 92 LYS A CA 1
ATOM 728 C C . LYS A 1 92 ? -21.882 6.847 10.214 1.00 86.81 92 LYS A C 1
ATOM 730 O O . LYS A 1 92 ? -22.807 7.446 9.663 1.00 86.81 92 LYS A O 1
ATOM 735 N N . LYS A 1 93 ? -21.399 5.695 9.742 1.00 80.31 93 LYS A N 1
ATOM 736 C CA . LYS A 1 93 ? -21.800 5.108 8.460 1.00 80.31 93 LYS A CA 1
ATOM 737 C C . LYS A 1 93 ? -23.124 4.357 8.577 1.00 80.31 93 LYS A C 1
ATOM 739 O O . LYS A 1 93 ? -23.153 3.209 8.991 1.00 80.31 93 LYS A O 1
ATOM 744 N N . LYS A 1 94 ? -24.211 4.987 8.122 1.00 70.75 94 LYS A N 1
ATOM 745 C CA . LYS A 1 94 ? -25.571 4.454 8.300 1.00 70.75 94 LYS A CA 1
ATOM 746 C C . LYS A 1 94 ? -26.019 3.376 7.301 1.00 70.75 94 LYS A C 1
ATOM 748 O O . LYS A 1 94 ? -27.072 2.792 7.527 1.00 70.75 94 LYS A O 1
ATOM 753 N N . SER A 1 95 ? -25.278 3.134 6.218 1.00 71.94 95 SER A N 1
ATOM 754 C CA . SER A 1 95 ? -25.742 2.362 5.048 1.00 71.94 95 SER A CA 1
ATOM 755 C C . SER A 1 95 ? -24.793 1.240 4.602 1.00 71.94 95 SER A C 1
ATOM 757 O O . SER A 1 95 ? -24.655 0.975 3.408 1.00 71.94 95 SER A O 1
ATOM 759 N N . ASP A 1 96 ? -24.092 0.586 5.530 1.00 81.81 96 ASP A N 1
ATOM 760 C CA . ASP A 1 96 ? -23.301 -0.600 5.184 1.00 81.81 96 ASP A CA 1
ATOM 761 C C . ASP A 1 96 ? -24.205 -1.842 5.104 1.00 81.81 96 ASP A C 1
ATOM 763 O O . ASP A 1 96 ? -24.938 -2.136 6.040 1.00 81.81 96 ASP A O 1
ATOM 767 N N . ILE A 1 97 ? -24.166 -2.583 3.992 1.00 87.44 97 ILE A N 1
ATOM 768 C CA . ILE A 1 97 ? -24.991 -3.794 3.815 1.00 87.44 97 ILE A CA 1
ATOM 769 C C . ILE A 1 97 ? -24.506 -4.983 4.660 1.00 87.44 97 ILE A C 1
ATOM 771 O O . ILE A 1 97 ? -25.208 -5.983 4.766 1.00 87.44 97 ILE A O 1
ATOM 775 N N . ARG A 1 98 ? -23.291 -4.910 5.223 1.00 85.88 98 ARG A N 1
ATOM 776 C CA . ARG A 1 98 ? -22.654 -6.026 5.943 1.00 85.88 98 ARG A CA 1
ATOM 777 C C . ARG A 1 98 ? -23.037 -6.093 7.420 1.00 85.88 98 ARG A C 1
ATOM 779 O O . ARG A 1 98 ? -22.850 -7.138 8.033 1.00 85.88 98 ARG A O 1
ATOM 786 N N . PHE A 1 99 ? -23.510 -4.992 8.000 1.00 86.75 99 PHE A N 1
ATOM 787 C CA . PHE A 1 99 ? -23.862 -4.892 9.417 1.00 86.75 99 PHE A CA 1
ATOM 788 C C . PHE A 1 99 ? -24.873 -3.766 9.643 1.00 86.75 99 PHE A C 1
ATOM 790 O O . PHE A 1 99 ? -24.861 -2.764 8.931 1.00 86.75 99 PHE A O 1
ATOM 797 N N . SER A 1 100 ? -25.723 -3.893 10.662 1.00 87.88 100 SER A N 1
ATOM 798 C CA . SER A 1 100 ? -26.627 -2.809 11.057 1.00 87.88 100 SER A CA 1
ATOM 799 C C . SER A 1 100 ? -25.955 -1.840 12.042 1.00 87.88 100 SER A C 1
ATOM 801 O O . SER A 1 100 ? -25.042 -2.214 12.781 1.00 87.88 100 SER A O 1
ATOM 803 N N . ASN A 1 101 ? -26.431 -0.591 12.111 1.00 86.12 101 ASN A N 1
ATOM 804 C CA . ASN A 1 101 ? -25.934 0.375 13.108 1.00 86.12 101 ASN A CA 1
ATOM 805 C C . ASN A 1 101 ? -26.198 -0.100 14.544 1.00 86.12 101 ASN A C 1
ATOM 807 O O . ASN A 1 101 ? -25.381 0.126 15.432 1.00 86.12 101 ASN A O 1
ATOM 811 N N . THR A 1 102 ? -27.316 -0.800 14.760 1.00 87.38 102 THR A N 1
ATOM 812 C CA . THR A 1 102 ? -27.658 -1.395 16.056 1.00 87.38 102 THR A CA 1
ATOM 813 C C . THR A 1 102 ? -26.670 -2.484 16.460 1.00 87.38 102 THR A C 1
ATOM 815 O O . THR A 1 102 ? -26.310 -2.569 17.633 1.00 87.38 102 THR A O 1
ATOM 818 N N . ASP A 1 103 ? -26.170 -3.274 15.504 1.00 88.69 103 ASP A N 1
ATOM 819 C CA . ASP A 1 103 ? -25.131 -4.270 15.780 1.00 88.69 103 ASP A CA 1
ATOM 820 C C . ASP A 1 103 ? -23.815 -3.588 16.157 1.00 88.69 103 ASP A C 1
ATOM 822 O O . ASP A 1 103 ? -23.188 -3.965 17.143 1.00 88.69 103 ASP A O 1
ATOM 826 N N . VAL A 1 104 ? -23.416 -2.542 15.429 1.00 90.81 104 VAL A N 1
ATOM 827 C CA . VAL A 1 104 ? -22.188 -1.779 15.717 1.00 90.81 104 VAL A CA 1
ATOM 828 C C . VAL A 1 104 ? -22.214 -1.197 17.129 1.00 90.81 104 VAL A C 1
ATOM 830 O O . VAL A 1 104 ? -21.249 -1.363 17.876 1.00 90.81 104 VAL A O 1
ATOM 833 N N . GLU A 1 105 ? -23.314 -0.549 17.520 1.00 89.50 105 GLU A N 1
ATOM 834 C CA . GLU A 1 105 ? -23.474 0.002 18.871 1.00 89.50 105 GLU A CA 1
ATOM 835 C C . GLU A 1 105 ? -23.454 -1.086 19.944 1.00 89.50 105 GLU A C 1
ATOM 837 O O . GLU A 1 105 ? -22.875 -0.880 21.010 1.00 89.50 105 GLU A O 1
ATOM 842 N N . LYS A 1 106 ? -24.037 -2.255 19.659 1.00 92.62 106 LYS A N 1
ATOM 843 C CA . LYS A 1 106 ? -24.053 -3.394 20.579 1.00 92.62 106 LYS A CA 1
ATOM 844 C C . LYS A 1 106 ? -22.665 -4.009 20.766 1.00 92.62 106 LYS A C 1
ATOM 846 O O . LYS A 1 106 ? -22.251 -4.209 21.904 1.00 92.62 106 LYS A O 1
ATOM 851 N N . TYR A 1 107 ? -21.955 -4.323 19.682 1.00 91.19 107 TYR A N 1
ATOM 852 C CA . TYR A 1 107 ? -20.678 -5.045 19.733 1.00 91.19 107 TYR A CA 1
ATOM 853 C C . TYR A 1 107 ? -19.504 -4.174 20.187 1.00 91.19 107 TYR A C 1
ATOM 855 O O . TYR A 1 107 ? -18.589 -4.679 20.830 1.00 91.19 107 TYR A O 1
ATOM 863 N N . TYR A 1 108 ? -19.528 -2.874 19.882 1.00 94.31 108 TYR A N 1
ATOM 864 C CA . TYR A 1 108 ? -18.432 -1.953 20.204 1.00 94.31 108 TYR A CA 1
ATOM 865 C C . TYR A 1 108 ? -18.792 -0.938 21.292 1.00 94.31 108 TYR A C 1
ATOM 867 O O . TYR A 1 108 ? -18.107 0.075 21.442 1.00 94.31 108 TYR A O 1
ATOM 875 N N . LYS A 1 109 ? -19.843 -1.206 22.079 1.00 94.88 109 LYS A N 1
ATOM 876 C CA . LYS A 1 109 ? -20.308 -0.332 23.165 1.00 94.88 109 LYS A CA 1
ATOM 877 C C . LYS A 1 109 ? -19.170 0.111 24.085 1.00 94.88 109 LYS A C 1
ATOM 879 O O . LYS A 1 109 ? -19.029 1.303 24.344 1.00 94.88 109 LYS A O 1
ATOM 884 N N . ASP A 1 110 ? -18.354 -0.837 24.539 1.00 94.94 110 ASP A N 1
ATOM 885 C CA . ASP A 1 110 ? -17.276 -0.570 25.497 1.00 94.94 110 ASP A CA 1
ATOM 886 C C . ASP A 1 110 ? -16.151 0.261 24.869 1.00 94.94 110 ASP A C 1
ATOM 888 O O . ASP A 1 110 ? -15.647 1.194 25.494 1.00 94.94 110 ASP A O 1
ATOM 892 N N . VAL A 1 111 ? -15.833 -0.002 23.595 1.00 95.50 111 VAL A N 1
ATOM 893 C CA . VAL A 1 111 ? -14.871 0.793 22.814 1.00 95.50 111 VAL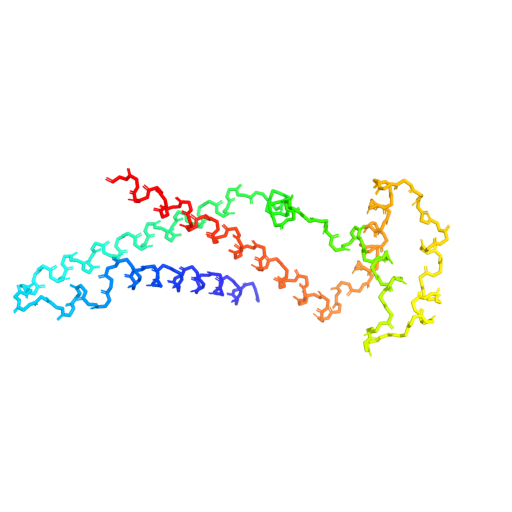 A CA 1
ATOM 894 C C . VAL A 1 111 ? -15.350 2.238 22.688 1.00 95.50 111 VAL A C 1
ATOM 896 O O . VAL A 1 111 ? -14.565 3.169 22.843 1.00 95.50 111 VAL A O 1
ATOM 899 N N . PHE A 1 112 ? -16.642 2.452 22.431 1.00 95.06 112 PHE A N 1
ATOM 900 C CA . PHE A 1 112 ? -17.204 3.798 22.340 1.00 95.06 112 PHE A CA 1
ATOM 901 C C . PHE A 1 112 ? -17.286 4.502 23.694 1.00 95.06 112 PHE A C 1
ATOM 903 O O . PHE A 1 112 ? -17.084 5.712 23.744 1.00 95.06 112 PHE A O 1
ATOM 910 N N . ALA A 1 113 ? -17.574 3.774 24.775 1.00 95.06 113 ALA A N 1
ATOM 911 C CA . ALA A 1 113 ? -17.687 4.338 26.118 1.00 95.06 113 ALA A CA 1
ATOM 912 C C . ALA A 1 113 ? -16.337 4.814 26.680 1.00 95.06 113 ALA A C 1
ATOM 914 O O . ALA A 1 113 ? -16.294 5.777 27.439 1.00 95.06 113 ALA A O 1
ATOM 915 N N . GLN A 1 114 ? -15.241 4.152 26.303 1.00 95.88 114 GLN A N 1
ATOM 916 C CA . GLN A 1 114 ? -13.884 4.462 26.767 1.00 95.88 114 GLN A CA 1
ATOM 917 C C . GLN A 1 114 ? -13.089 5.335 25.783 1.00 95.88 114 GLN A C 1
ATOM 919 O O . GLN A 1 114 ? -11.899 5.577 25.987 1.00 95.88 114 GLN A O 1
ATOM 924 N N . MET A 1 115 ? -13.717 5.787 24.695 1.00 94.62 115 MET A N 1
ATOM 925 C CA . MET A 1 115 ? -13.039 6.530 23.641 1.00 94.62 115 MET A CA 1
ATOM 926 C C . MET A 1 115 ? -12.614 7.927 24.127 1.00 94.62 115 MET A C 1
ATOM 928 O O . MET A 1 115 ? -13.470 8.697 24.560 1.00 94.62 115 MET A O 1
ATOM 932 N N . PRO A 1 116 ? -11.326 8.306 24.011 1.00 95.69 116 PRO A N 1
ATOM 933 C CA . PRO A 1 116 ? -10.876 9.639 24.399 1.00 95.69 116 PRO A CA 1
ATOM 934 C C . PRO A 1 116 ? -11.510 10.758 23.559 1.00 95.69 116 PRO A C 1
ATOM 936 O O . PRO A 1 116 ? -11.747 10.610 22.353 1.00 95.69 116 PRO A O 1
ATOM 939 N N . GLU A 1 117 ? -11.728 11.919 24.178 1.00 93.50 117 GLU A N 1
ATOM 940 C CA . GLU A 1 117 ? -12.224 13.110 23.476 1.00 93.50 117 GLU A CA 1
ATOM 941 C C . GLU A 1 117 ? -11.136 13.807 22.655 1.00 93.50 117 GLU A C 1
ATOM 943 O O . GLU A 1 117 ? -11.411 14.415 21.619 1.00 93.50 117 GLU A O 1
ATOM 948 N N . ASP A 1 118 ? -9.877 13.689 23.074 1.00 95.25 118 ASP A N 1
ATOM 949 C CA . ASP A 1 118 ? -8.767 14.333 22.395 1.00 95.25 118 ASP A CA 1
ATOM 950 C C . ASP A 1 118 ? -8.438 13.634 21.063 1.00 95.25 118 ASP A C 1
ATOM 952 O O . ASP A 1 118 ? -8.332 12.412 20.970 1.00 95.25 118 ASP A O 1
ATOM 956 N N . LYS A 1 119 ? -8.245 14.413 19.991 1.00 93.31 119 LYS A N 1
ATOM 957 C CA . LYS A 1 119 ? -8.096 13.864 18.628 1.00 93.31 119 LYS A CA 1
ATOM 958 C C . LYS A 1 119 ? -6.921 12.885 18.492 1.00 93.31 119 LYS A C 1
ATOM 960 O O . LYS A 1 119 ? -7.015 11.922 17.734 1.00 93.31 119 LYS A O 1
ATOM 965 N N . LYS A 1 120 ? -5.800 13.136 19.177 1.00 94.69 120 LYS A N 1
ATOM 966 C CA . LYS A 1 120 ? -4.581 12.317 19.062 1.00 94.69 120 LYS A CA 1
ATOM 967 C C . LYS A 1 120 ? -4.709 11.015 19.855 1.00 94.69 120 LYS A C 1
ATOM 969 O O . LYS A 1 120 ? -4.466 9.944 19.303 1.00 94.69 120 LYS A O 1
ATOM 974 N N . GLY A 1 121 ? -5.118 11.102 21.114 1.00 96.12 121 GLY A N 1
ATOM 975 C CA . GLY A 1 121 ? -5.388 9.983 22.007 1.00 96.12 121 GLY A CA 1
ATOM 976 C C . GLY A 1 121 ? -6.498 9.096 21.469 1.00 96.12 121 GLY A C 1
ATOM 977 O O . GLY A 1 121 ? -6.339 7.879 21.451 1.00 96.12 121 GLY A O 1
ATOM 978 N N . ARG A 1 122 ? -7.544 9.686 20.879 1.00 96.06 122 ARG A N 1
ATOM 979 C CA . ARG A 1 122 ? -8.593 8.945 20.170 1.00 96.06 122 ARG A CA 1
ATOM 980 C C . ARG A 1 122 ? -8.033 8.075 19.045 1.00 96.06 122 ARG A C 1
ATOM 982 O O . ARG A 1 122 ? -8.378 6.901 18.970 1.00 96.06 122 ARG A O 1
ATOM 989 N N . LYS A 1 123 ? -7.161 8.612 18.184 1.00 96.12 123 LYS A N 1
ATOM 990 C CA . LYS A 1 123 ? -6.534 7.837 17.092 1.00 96.12 123 LYS A CA 1
ATOM 991 C C . LYS A 1 123 ? -5.679 6.686 17.613 1.00 96.12 123 LYS A C 1
ATOM 993 O O . LYS A 1 123 ? -5.750 5.580 17.084 1.00 96.12 123 LYS A O 1
ATOM 998 N N . ILE A 1 124 ? -4.881 6.942 18.650 1.00 96.31 124 ILE A N 1
ATOM 999 C CA . ILE A 1 124 ? -4.031 5.923 19.280 1.00 96.31 124 ILE A CA 1
ATOM 1000 C C . ILE A 1 124 ? -4.900 4.816 19.887 1.00 96.31 124 ILE A C 1
ATOM 1002 O O . ILE A 1 124 ? -4.663 3.641 19.611 1.00 96.31 124 ILE A O 1
ATOM 1006 N N . TYR A 1 125 ? -5.932 5.191 20.644 1.00 97.25 125 TYR A N 1
ATOM 1007 C CA . TYR A 1 125 ? -6.869 4.266 21.274 1.00 97.25 125 TYR A CA 1
ATOM 1008 C C . TYR A 1 125 ? -7.608 3.411 20.239 1.00 97.25 125 TYR A C 1
ATOM 1010 O O . TYR A 1 125 ? -7.593 2.186 20.333 1.00 97.25 125 TYR A O 1
ATOM 1018 N N . GLN A 1 126 ? -8.187 4.035 19.206 1.00 97.19 126 GLN A N 1
ATOM 1019 C CA . GLN A 1 126 ? -8.855 3.318 18.116 1.00 97.19 126 GLN A CA 1
ATOM 1020 C C . GLN A 1 126 ? -7.919 2.302 17.466 1.00 97.19 126 GLN A C 1
ATOM 1022 O O . GLN A 1 126 ? -8.288 1.141 17.302 1.00 97.19 126 GLN A O 1
ATOM 1027 N N . ASN A 1 127 ? -6.683 2.708 17.171 1.00 96.56 127 ASN A N 1
ATOM 1028 C CA . ASN A 1 127 ? -5.716 1.816 16.552 1.00 96.56 127 ASN A CA 1
ATOM 1029 C C . ASN A 1 127 ? -5.379 0.630 17.463 1.00 96.56 127 ASN A C 1
ATOM 1031 O O . ASN A 1 127 ? -5.360 -0.505 17.003 1.00 96.56 127 ASN A O 1
ATOM 1035 N N . GLN A 1 128 ? -5.180 0.860 18.761 1.00 96.81 128 GLN A N 1
ATOM 1036 C CA . GLN A 1 128 ? -4.932 -0.215 19.726 1.00 96.81 128 GLN A CA 1
ATOM 1037 C C . GLN A 1 128 ? -6.093 -1.216 19.790 1.00 96.81 128 GLN A C 1
ATOM 1039 O O . GLN A 1 128 ? -5.855 -2.421 19.705 1.00 96.81 128 GLN A O 1
ATOM 1044 N N . GLN A 1 129 ? -7.338 -0.737 19.876 1.00 97.12 129 GLN A N 1
ATOM 1045 C CA . GLN A 1 129 ? -8.522 -1.605 19.899 1.00 97.12 129 GLN A CA 1
ATOM 1046 C C . GLN A 1 129 ? -8.684 -2.380 18.586 1.00 97.12 129 GLN A C 1
ATOM 1048 O O . GLN A 1 129 ? -8.970 -3.577 18.593 1.00 97.12 129 GLN A O 1
ATOM 1053 N N . TRP A 1 130 ? -8.425 -1.731 17.449 1.00 95.94 130 TRP A N 1
ATOM 1054 C CA . TRP A 1 130 ? -8.436 -2.384 16.144 1.00 95.94 130 TRP A CA 1
ATOM 1055 C C . TRP A 1 130 ? -7.392 -3.503 16.055 1.00 95.94 130 TRP A C 1
ATOM 1057 O O . TRP A 1 130 ? -7.712 -4.615 15.638 1.00 95.94 130 TRP A O 1
ATOM 1067 N N . TYR A 1 131 ? -6.157 -3.244 16.495 1.00 94.81 131 TYR A N 1
ATOM 1068 C CA . TYR A 1 131 ? -5.101 -4.257 16.511 1.00 94.81 131 TYR A CA 1
ATOM 1069 C C . TYR A 1 131 ? -5.394 -5.394 17.495 1.00 94.81 131 TYR A C 1
ATOM 1071 O O . TYR A 1 131 ? -5.046 -6.537 17.203 1.00 94.81 131 TYR A O 1
ATOM 1079 N N . HIS A 1 132 ? -6.069 -5.123 18.615 1.00 95.50 132 HIS A N 1
ATOM 1080 C CA . HIS A 1 132 ? -6.518 -6.168 19.532 1.00 95.50 132 HIS A CA 1
ATOM 1081 C C . HIS A 1 132 ? -7.471 -7.151 18.835 1.00 95.50 132 HIS A C 1
ATOM 1083 O O . HIS A 1 132 ? -7.225 -8.357 18.852 1.00 95.50 132 HIS A O 1
ATOM 1089 N N . ILE A 1 133 ? -8.489 -6.637 18.134 1.00 94.31 133 ILE A N 1
ATOM 1090 C CA . ILE A 1 133 ? -9.416 -7.451 17.330 1.00 94.31 133 ILE A CA 1
ATOM 1091 C C . ILE A 1 133 ? -8.655 -8.188 16.222 1.00 94.31 133 ILE A C 1
ATOM 1093 O O . ILE A 1 133 ? -8.796 -9.398 16.063 1.00 94.31 133 ILE A O 1
ATOM 1097 N N . TYR A 1 134 ? -7.804 -7.484 15.473 1.00 94.31 134 TYR A N 1
ATOM 1098 C CA . TYR A 1 134 ? -7.005 -8.091 14.410 1.00 94.31 134 TYR A CA 1
ATOM 1099 C C . TYR A 1 134 ? -6.166 -9.266 14.925 1.00 94.31 134 TYR A C 1
ATOM 1101 O O . TYR A 1 134 ? -6.132 -10.311 14.284 1.00 94.31 134 TYR A O 1
ATOM 1109 N N . HIS A 1 135 ? -5.516 -9.135 16.084 1.00 94.38 135 HIS A N 1
ATOM 1110 C CA . HIS A 1 135 ? -4.698 -10.204 16.652 1.00 94.38 135 HIS A CA 1
ATOM 1111 C C . HIS A 1 135 ? -5.507 -11.430 17.075 1.00 94.38 135 HIS A C 1
ATOM 1113 O O . HIS A 1 135 ? -4.990 -12.536 16.937 1.00 94.38 135 HIS A O 1
ATOM 1119 N N . GLN A 1 136 ? -6.753 -11.259 17.523 1.00 95.56 136 GLN A N 1
ATOM 1120 C CA . GLN A 1 136 ? -7.648 -12.378 17.843 1.00 95.56 136 GLN A CA 1
ATOM 1121 C C . GLN A 1 136 ? -8.042 -13.181 16.595 1.00 95.56 136 GLN A C 1
ATOM 1123 O O . GLN A 1 136 ? -8.171 -14.399 16.660 1.00 95.56 136 GLN A O 1
ATOM 1128 N N . TYR A 1 137 ? -8.199 -12.508 15.453 1.00 94.44 137 TYR A N 1
ATOM 1129 C CA . TYR A 1 137 ? -8.713 -13.108 14.216 1.00 94.44 137 TYR A CA 1
ATOM 1130 C C . TYR A 1 137 ? -7.666 -13.239 13.102 1.00 94.44 137 TYR A C 1
ATOM 1132 O O . TYR A 1 137 ? -8.008 -13.556 11.963 1.00 94.44 137 TYR A O 1
ATOM 1140 N N . ARG A 1 138 ? -6.384 -13.005 13.406 1.00 91.69 138 ARG A N 1
ATOM 1141 C CA . ARG A 1 138 ? -5.300 -12.909 12.413 1.00 91.69 138 ARG A CA 1
ATOM 1142 C C . ARG A 1 138 ? -5.173 -14.144 11.526 1.00 91.69 138 ARG A C 1
ATOM 1144 O O . ARG A 1 138 ? -4.845 -13.997 10.354 1.00 91.69 138 ARG A O 1
ATOM 1151 N N . ASP A 1 139 ? -5.436 -15.327 12.076 1.00 92.81 139 ASP A N 1
ATOM 1152 C CA . ASP A 1 139 ? -5.227 -16.610 11.399 1.00 92.81 139 ASP A CA 1
ATOM 1153 C C . ASP A 1 139 ? -6.449 -17.052 10.581 1.00 92.81 139 ASP A C 1
ATOM 1155 O O . ASP A 1 139 ? -6.381 -18.041 9.854 1.00 92.81 139 ASP A O 1
ATOM 1159 N N . ILE A 1 140 ? -7.550 -16.290 10.628 1.00 95.12 140 ILE A 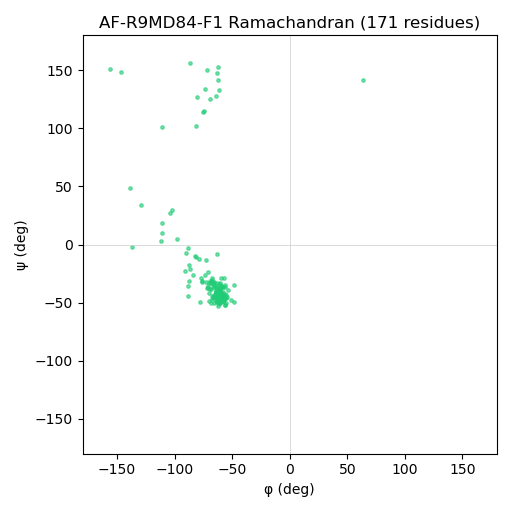N 1
ATOM 1160 C CA . ILE A 1 140 ? -8.658 -16.467 9.689 1.00 95.12 140 ILE A CA 1
ATOM 1161 C C . ILE A 1 140 ? -8.144 -16.155 8.284 1.00 95.12 140 ILE A C 1
ATOM 1163 O O . ILE A 1 140 ? -7.590 -15.081 8.041 1.00 95.12 140 ILE A O 1
ATOM 1167 N N . GLU A 1 141 ? -8.368 -17.079 7.347 1.00 92.94 141 GLU A N 1
ATOM 1168 C CA . GLU A 1 141 ? -7.840 -17.004 5.981 1.00 92.94 141 GLU A CA 1
ATOM 1169 C C . GLU A 1 141 ? -8.133 -15.657 5.314 1.00 92.94 141 GLU A C 1
ATOM 1171 O O . GLU A 1 141 ? -7.220 -15.012 4.806 1.00 92.94 141 GLU A O 1
ATOM 1176 N N . MET A 1 142 ? -9.379 -15.187 5.389 1.00 90.31 142 MET A N 1
ATOM 1177 C CA . MET A 1 142 ? -9.785 -13.897 4.831 1.00 90.31 142 MET A CA 1
ATOM 1178 C C . MET A 1 142 ? -8.984 -12.726 5.425 1.00 90.31 142 MET A C 1
ATOM 1180 O O . MET A 1 142 ? -8.486 -11.885 4.680 1.00 90.31 142 MET A O 1
ATOM 1184 N N . VAL A 1 143 ? -8.793 -12.694 6.750 1.00 92.19 143 VAL A N 1
ATOM 1185 C CA . VAL A 1 143 ? -8.033 -11.638 7.446 1.00 92.19 143 VAL A CA 1
ATOM 1186 C C . VAL A 1 143 ? -6.556 -11.701 7.067 1.00 92.19 143 VAL A C 1
ATOM 1188 O O . VAL A 1 143 ? -5.946 -10.682 6.737 1.00 92.19 143 VAL A O 1
ATOM 1191 N N . THR A 1 144 ? -5.983 -12.905 7.058 1.00 91.38 144 THR A N 1
ATOM 1192 C CA . THR A 1 144 ? -4.609 -13.140 6.616 1.00 91.38 144 THR A CA 1
ATOM 1193 C C . THR A 1 144 ? -4.411 -12.684 5.171 1.00 91.38 144 THR A C 1
ATOM 1195 O O . THR A 1 144 ? -3.412 -12.023 4.876 1.00 91.38 144 THR A O 1
ATOM 1198 N N . THR A 1 145 ? -5.333 -13.011 4.267 1.00 90.81 145 THR A N 1
ATOM 1199 C CA . THR A 1 145 ? -5.273 -12.623 2.854 1.00 90.81 145 THR A CA 1
ATOM 1200 C C . THR A 1 145 ? -5.353 -11.110 2.705 1.00 90.81 145 THR A C 1
ATOM 1202 O O . THR A 1 145 ? -4.432 -10.534 2.133 1.00 90.81 145 THR A O 1
ATOM 1205 N N . SER A 1 146 ? -6.310 -10.435 3.348 1.00 90.75 146 SER A N 1
ATOM 1206 C CA . SER A 1 146 ? -6.394 -8.968 3.320 1.00 90.75 146 SER A CA 1
ATOM 1207 C C . SER A 1 146 ? -5.144 -8.288 3.893 1.00 90.75 146 SER A C 1
ATOM 1209 O O . SER A 1 146 ? -4.622 -7.339 3.307 1.00 90.75 146 SER A O 1
ATOM 1211 N N . ALA A 1 147 ? -4.597 -8.788 5.007 1.00 90.25 147 ALA A N 1
ATOM 1212 C CA . ALA A 1 147 ? -3.366 -8.251 5.593 1.00 90.25 147 ALA A CA 1
ATOM 1213 C C . ALA A 1 147 ? -2.160 -8.438 4.666 1.00 90.25 147 ALA A C 1
ATOM 1215 O O . ALA A 1 147 ? -1.259 -7.598 4.602 1.00 90.25 147 ALA A O 1
ATOM 1216 N N . LYS A 1 148 ? -2.122 -9.558 3.942 1.00 88.12 148 LYS A N 1
ATOM 1217 C CA . LYS A 1 148 ? -1.132 -9.782 2.902 1.00 88.12 148 LYS A CA 1
ATOM 1218 C C . LYS A 1 148 ? -1.381 -8.813 1.731 1.00 88.12 148 LYS A C 1
ATOM 1220 O O . LYS A 1 148 ? -0.413 -8.225 1.256 1.00 88.12 148 LYS A O 1
ATOM 1225 N N . ASP A 1 149 ? -2.609 -8.642 1.238 1.00 91.00 149 ASP A N 1
ATOM 1226 C CA . ASP A 1 149 ? -2.941 -7.785 0.077 1.00 91.00 149 ASP A CA 1
ATOM 1227 C C . ASP A 1 149 ? -2.544 -6.338 0.336 1.00 91.00 149 ASP A C 1
ATOM 1229 O O . ASP A 1 149 ? -1.905 -5.709 -0.502 1.00 91.00 149 ASP A O 1
ATOM 1233 N N . PHE A 1 150 ? -2.801 -5.853 1.550 1.00 91.06 150 PHE A N 1
ATOM 1234 C CA . PHE A 1 150 ? -2.340 -4.544 1.989 1.00 91.06 150 PHE A CA 1
ATOM 1235 C C . PHE A 1 150 ? -0.814 -4.387 1.863 1.00 91.06 150 PHE A C 1
ATOM 1237 O O . PHE A 1 150 ? -0.343 -3.381 1.335 1.00 91.06 150 PHE A O 1
ATOM 1244 N N . ARG A 1 151 ? -0.026 -5.385 2.296 1.00 89.81 151 ARG A N 1
ATOM 1245 C CA . ARG A 1 151 ? 1.444 -5.343 2.163 1.00 89.81 151 ARG A CA 1
ATOM 1246 C C . ARG A 1 151 ? 1.889 -5.281 0.703 1.00 89.81 151 ARG A C 1
ATOM 1248 O O . ARG A 1 151 ? 2.766 -4.488 0.388 1.00 89.81 151 ARG A O 1
ATOM 1255 N N . LEU A 1 152 ? 1.260 -6.071 -0.169 1.00 90.50 152 LEU A N 1
ATOM 1256 C CA . LEU A 1 152 ? 1.549 -6.042 -1.604 1.00 90.50 152 LEU A CA 1
ATOM 1257 C C . LEU A 1 152 ? 1.204 -4.677 -2.208 1.00 90.50 152 LEU A C 1
ATOM 1259 O O . LEU A 1 152 ? 2.031 -4.102 -2.900 1.00 90.50 152 LEU A O 1
ATOM 1263 N N . CYS A 1 153 ? 0.021 -4.137 -1.913 1.00 90.75 153 CYS A N 1
ATOM 1264 C CA . CYS A 1 153 ? -0.408 -2.825 -2.399 1.00 90.75 153 CYS A CA 1
ATOM 1265 C C . CYS A 1 153 ? 0.559 -1.715 -1.959 1.00 90.75 153 CYS A C 1
ATOM 1267 O O . CYS A 1 153 ? 0.960 -0.881 -2.769 1.00 90.75 153 CYS A O 1
ATOM 1269 N N . ARG A 1 154 ? 1.010 -1.756 -0.699 1.00 91.94 154 ARG A N 1
ATOM 1270 C CA . ARG A 1 154 ? 2.054 -0.863 -0.183 1.00 91.94 154 ARG A CA 1
ATOM 1271 C C . ARG A 1 154 ? 3.348 -0.990 -0.990 1.00 91.94 154 ARG A C 1
ATOM 1273 O O . ARG A 1 154 ? 3.910 0.027 -1.374 1.00 91.94 154 ARG A O 1
ATOM 1280 N N . ASP A 1 155 ? 3.827 -2.204 -1.244 1.00 90.69 155 ASP A N 1
ATOM 1281 C CA . ASP A 1 155 ? 5.085 -2.415 -1.973 1.00 90.69 155 ASP A CA 1
ATOM 1282 C C . ASP A 1 155 ? 4.961 -2.041 -3.470 1.00 90.69 155 ASP A C 1
ATOM 1284 O O . ASP A 1 155 ? 5.895 -1.472 -4.038 1.00 90.69 155 ASP A O 1
ATOM 1288 N N . ILE A 1 156 ? 3.788 -2.240 -4.089 1.00 91.88 156 ILE A N 1
ATOM 1289 C CA . ILE A 1 156 ? 3.467 -1.724 -5.433 1.00 91.88 156 ILE A CA 1
ATO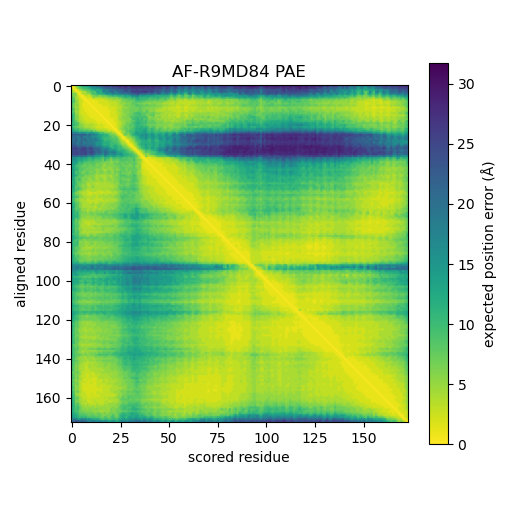M 1290 C C . ILE A 1 156 ? 3.520 -0.196 -5.426 1.00 91.88 156 ILE A C 1
ATOM 1292 O O . ILE A 1 156 ? 4.241 0.364 -6.241 1.00 91.88 156 ILE A O 1
ATOM 1296 N N . PHE A 1 157 ? 2.837 0.481 -4.497 1.00 92.62 157 PHE A N 1
ATOM 1297 C CA . PHE A 1 157 ? 2.836 1.947 -4.405 1.00 92.62 157 PHE A CA 1
ATOM 1298 C C . PHE A 1 157 ? 4.255 2.525 -4.310 1.00 92.62 157 PHE A C 1
ATOM 1300 O O . PHE A 1 157 ? 4.600 3.470 -5.020 1.00 92.62 157 PHE A O 1
ATOM 1307 N N . ILE A 1 158 ? 5.103 1.924 -3.473 1.00 91.75 158 ILE A N 1
ATOM 1308 C CA . ILE A 1 158 ? 6.508 2.326 -3.336 1.00 91.75 158 ILE A CA 1
ATOM 1309 C C . ILE A 1 158 ? 7.283 2.069 -4.630 1.00 91.75 158 ILE A C 1
ATOM 1311 O O . ILE A 1 158 ? 8.015 2.942 -5.094 1.00 91.75 158 ILE A O 1
ATOM 1315 N N . SER A 1 159 ? 7.074 0.916 -5.263 1.00 91.00 159 SER A N 1
ATOM 1316 C CA . SER A 1 159 ? 7.686 0.607 -6.558 1.00 91.00 159 SER A CA 1
ATOM 1317 C C . SER A 1 159 ? 7.249 1.590 -7.646 1.00 91.00 159 SER A C 1
ATOM 1319 O O . SER A 1 159 ? 8.074 2.013 -8.448 1.00 91.00 159 SER A O 1
ATOM 1321 N N . THR A 1 160 ? 5.989 2.029 -7.645 1.00 91.19 160 THR A N 1
ATOM 1322 C CA . THR A 1 160 ? 5.481 3.068 -8.548 1.00 91.19 160 THR A CA 1
ATOM 1323 C C . THR A 1 160 ? 6.214 4.392 -8.340 1.00 91.19 160 THR A C 1
ATOM 1325 O O . THR A 1 160 ? 6.665 4.993 -9.314 1.00 91.19 160 THR A O 1
ATOM 1328 N N . ILE A 1 161 ? 6.392 4.832 -7.088 1.00 91.12 161 ILE A N 1
ATOM 1329 C CA . ILE A 1 161 ? 7.177 6.037 -6.768 1.00 91.12 161 ILE A CA 1
ATOM 1330 C C . ILE A 1 161 ? 8.609 5.898 -7.295 1.00 91.12 161 ILE A C 1
ATOM 1332 O O . ILE A 1 161 ? 9.116 6.817 -7.938 1.00 91.12 161 ILE A O 1
ATOM 1336 N N . ASN A 1 162 ? 9.243 4.741 -7.084 1.00 90.62 162 ASN A N 1
ATOM 1337 C CA . ASN A 1 162 ? 10.600 4.481 -7.563 1.00 90.62 162 ASN A CA 1
ATOM 1338 C C . ASN A 1 162 ? 10.687 4.538 -9.087 1.00 90.62 162 ASN A C 1
ATOM 1340 O O . ASN A 1 162 ? 11.629 5.122 -9.616 1.00 90.62 162 ASN A O 1
ATOM 1344 N N . ILE A 1 163 ? 9.715 3.966 -9.800 1.00 88.88 163 ILE A N 1
ATOM 1345 C CA . ILE A 1 163 ? 9.656 4.025 -11.265 1.00 88.88 163 ILE A CA 1
ATOM 1346 C C . ILE A 1 163 ? 9.550 5.481 -11.727 1.00 88.88 163 ILE A C 1
ATOM 1348 O O . ILE A 1 1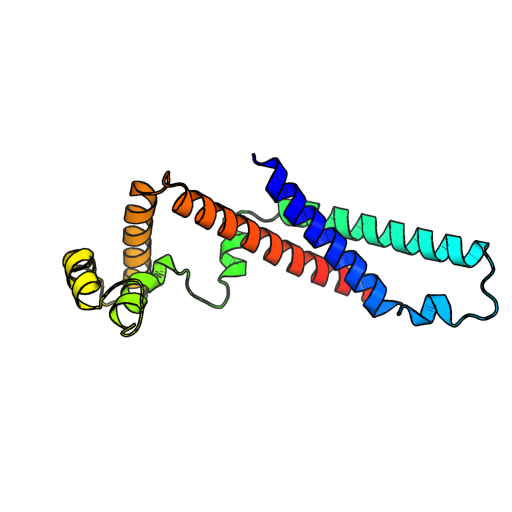63 ? 10.319 5.898 -12.591 1.00 88.88 163 ILE A O 1
ATOM 1352 N N . PHE A 1 164 ? 8.665 6.280 -11.120 1.00 86.19 164 PHE A N 1
ATOM 1353 C CA . PHE A 1 164 ? 8.541 7.704 -11.444 1.00 86.19 164 PHE A CA 1
ATOM 1354 C C . PHE A 1 164 ? 9.828 8.487 -11.170 1.00 86.19 164 PHE A C 1
ATOM 1356 O O . PHE A 1 164 ? 10.222 9.318 -11.989 1.00 86.19 164 PHE A O 1
ATOM 1363 N N . PHE A 1 165 ? 10.494 8.218 -10.046 1.00 86.81 165 PHE A N 1
ATOM 1364 C CA . PHE A 1 165 ? 11.767 8.846 -9.702 1.00 86.81 165 PHE A CA 1
ATOM 1365 C C . PHE A 1 165 ? 12.863 8.495 -10.715 1.00 86.81 165 PHE A C 1
ATOM 1367 O O . PHE A 1 165 ? 13.517 9.392 -11.244 1.00 86.81 165 PHE A O 1
ATOM 1374 N N . ASN A 1 166 ? 13.015 7.208 -11.041 1.00 83.19 166 ASN A N 1
ATOM 1375 C CA . ASN A 1 166 ? 13.978 6.747 -12.040 1.00 83.19 166 ASN A CA 1
ATOM 1376 C C . ASN A 1 166 ? 13.687 7.371 -13.407 1.00 83.19 166 ASN A C 1
ATOM 1378 O O . ASN A 1 166 ? 14.597 7.880 -14.049 1.00 83.19 166 ASN A O 1
ATOM 1382 N N . TYR A 1 167 ? 12.422 7.412 -13.828 1.00 78.25 167 TYR A N 1
ATOM 1383 C CA . TYR A 1 167 ? 12.035 8.060 -15.079 1.00 78.25 167 TYR A CA 1
ATOM 1384 C C . TYR A 1 167 ? 12.437 9.539 -15.122 1.00 78.25 167 TYR A C 1
ATOM 1386 O O . TYR A 1 167 ? 13.043 9.991 -16.092 1.00 78.25 167 TYR A O 1
ATOM 1394 N N . LYS A 1 168 ? 12.129 10.299 -14.065 1.00 79.88 168 LYS A N 1
ATOM 1395 C CA . LYS A 1 168 ? 12.508 11.715 -13.987 1.00 79.88 168 LYS A CA 1
ATOM 1396 C C . LYS A 1 168 ? 14.017 11.910 -14.052 1.00 79.88 168 LYS A C 1
ATOM 1398 O O . LYS A 1 168 ? 14.458 12.862 -14.686 1.00 79.88 168 LYS A O 1
ATOM 1403 N N . LEU A 1 169 ? 14.780 11.008 -13.441 1.00 80.31 169 LEU A N 1
ATOM 1404 C CA . LEU A 1 169 ? 16.233 11.010 -13.525 1.00 80.31 169 LEU A CA 1
ATOM 1405 C C . LEU A 1 169 ? 16.694 10.775 -14.971 1.00 80.31 169 LEU A C 1
ATOM 1407 O O . LEU A 1 169 ? 17.452 11.587 -15.483 1.00 80.31 169 LEU A O 1
ATOM 1411 N N . TYR A 1 170 ? 16.176 9.751 -15.657 1.00 72.75 170 TYR A N 1
ATOM 1412 C CA . TYR A 1 170 ? 16.538 9.450 -17.049 1.00 72.75 170 TYR A CA 1
ATOM 1413 C C . TYR A 1 170 ? 16.161 10.546 -18.052 1.00 72.75 170 TYR A C 1
ATOM 1415 O O . TYR A 1 170 ? 16.889 10.729 -19.014 1.00 72.75 170 TYR A O 1
ATOM 1423 N N . MET A 1 171 ? 15.059 11.274 -17.851 1.00 67.38 171 MET A N 1
ATOM 1424 C CA . MET A 1 171 ? 14.667 12.369 -18.753 1.00 67.38 171 MET A CA 1
ATOM 1425 C C . MET A 1 171 ? 15.386 13.698 -18.462 1.00 67.38 171 MET A C 1
ATOM 1427 O O . MET A 1 171 ? 15.251 14.656 -19.219 1.00 67.38 171 MET A O 1
ATOM 1431 N N . SER A 1 172 ? 16.104 13.785 -17.341 1.00 64.12 172 SER A N 1
ATOM 1432 C CA . SER A 1 172 ? 16.891 14.965 -16.974 1.00 64.12 172 SER A CA 1
ATOM 1433 C C . SER A 1 172 ? 18.334 14.919 -17.498 1.00 64.12 172 SER A C 1
ATOM 1435 O O . SER A 1 172 ? 19.043 15.914 -17.336 1.00 64.12 172 SER A O 1
ATOM 1437 N N . PHE A 1 173 ? 18.761 13.792 -18.074 1.00 48.69 173 PHE A N 1
ATOM 1438 C CA . PHE A 1 173 ? 20.040 13.601 -18.765 1.00 48.69 173 PHE A CA 1
ATOM 1439 C C . PHE A 1 173 ? 19.809 13.527 -20.275 1.00 48.69 173 PHE A C 1
ATOM 1441 O O . PHE A 1 173 ? 20.712 13.983 -21.009 1.00 48.69 173 PHE A O 1
#

Radius of gyration: 23.46 Å; Cα contacts (8 Å, |Δi|>4): 87; chains: 1; bounding box: 49×34×71 Å

Foldseek 3Di:
DVPVLVVVLLVLLLVVLVVVCCVPCNPCVVVVDPDDDPVNVVVVVVVSVVLSVVLSVQLVVQLVVDDPVNLVCVVQVPHADCQLCVLVVLCPDCDDPVDHNVVSCVVCVVLVVPADPDSVSNSVSSNVVSVVVCVVCVPPPVSVVVVVVVVSVSSSVSSVVSSVVSVVVVVVD

Secondary structure (DSSP, 8-state):
--HHHHHHHHHHHHHHHHHHHHHHHHHHHHHS-TT--HHHHHHHHHHHHHHHHHHHHHHHHHHHHS-HHHHHHHHTTTS--HHHHHHHHHHH-TT-TTS-HHHHHHHTHHHHHT--SSHHHHHHHHHHHHHHHHHHHTTSHHHHHHHHHHHHHHHHHHHHHHHHHHHHHHHT-

Sequence (173 aa):
MKNYRDNELKSYVIAAILMYFITTNGISGILNKDDISILQFVIDLLNVAIISSSIYAFVFVLDSVYGSDLKRTLVFLFTDEPGQTIFDSIKKKKSDIRFSNTDVEKYYKDVFAQMPEDKKGRKIYQNQQWYHIYHQYRDIEMVTTSAKDFRLCRDIFISTINIFFNYKLYMSF

Nearest PDB structures (foldseek):
  5c21-assembly1_B  TM=2.046E-01  e=5.094E+00  Escherichia coli

pLDDT: mean 84.03, std 12.68, range [40.03, 97.25]